Protein AF-A0A7S2MI41-F1 (afdb_monomer_lite)

Structure (mmCIF, N/CA/C/O backbone):
data_AF-A0A7S2MI41-F1
#
_entry.id   AF-A0A7S2MI41-F1
#
loop_
_atom_site.group_PDB
_atom_site.id
_atom_site.type_symbol
_atom_site.label_atom_id
_atom_site.label_alt_id
_atom_site.label_comp_id
_atom_site.label_asym_id
_atom_site.label_entity_id
_atom_site.label_seq_id
_atom_site.pdbx_PDB_ins_code
_atom_site.Cartn_x
_atom_site.Cartn_y
_atom_site.Cartn_z
_atom_site.occupancy
_atom_site.B_iso_or_equiv
_atom_site.auth_seq_id
_atom_site.auth_comp_id
_atom_site.auth_asym_id
_atom_site.auth_atom_id
_atom_site.pdbx_PDB_model_num
ATOM 1 N N . ALA A 1 1 ? -20.454 -16.453 1.036 1.00 39.22 1 ALA A N 1
ATOM 2 C CA . ALA A 1 1 ? -20.226 -16.685 2.479 1.00 39.22 1 ALA A CA 1
ATOM 3 C C . ALA A 1 1 ? -18.825 -16.259 2.950 1.00 39.22 1 ALA A C 1
ATOM 5 O O . ALA A 1 1 ? -18.744 -15.554 3.939 1.00 39.22 1 ALA A O 1
ATOM 6 N N . GLY A 1 2 ? -17.726 -16.594 2.253 1.00 44.66 2 GLY A N 1
ATOM 7 C CA . GLY A 1 2 ? -16.360 -16.321 2.755 1.00 44.66 2 GLY A CA 1
ATOM 8 C C . GLY A 1 2 ? -15.825 -14.876 2.688 1.00 44.66 2 GLY A C 1
ATOM 9 O O . GLY A 1 2 ? -14.828 -14.592 3.334 1.00 44.66 2 GLY A O 1
ATOM 10 N N . ALA A 1 3 ? -16.444 -13.959 1.934 1.00 46.44 3 ALA A N 1
ATOM 11 C CA . ALA A 1 3 ? -15.961 -12.571 1.833 1.00 46.44 3 ALA A CA 1
ATOM 12 C C . ALA A 1 3 ? -16.342 -11.694 3.043 1.00 46.44 3 ALA A C 1
ATOM 14 O O . ALA A 1 3 ? -15.652 -10.718 3.320 1.00 46.44 3 ALA A O 1
ATOM 15 N N . ILE A 1 4 ? -17.422 -12.056 3.747 1.00 46.81 4 ILE A N 1
ATOM 16 C CA . ILE A 1 4 ? -18.014 -11.275 4.845 1.00 46.81 4 ILE A CA 1
ATOM 17 C C . ILE A 1 4 ? -17.224 -11.480 6.151 1.00 46.81 4 ILE A C 1
ATOM 19 O O . ILE A 1 4 ? -16.951 -10.512 6.850 1.00 46.81 4 ILE A O 1
ATOM 23 N N . ALA A 1 5 ? -16.756 -12.707 6.416 1.00 53.03 5 ALA A N 1
ATOM 24 C CA . ALA A 1 5 ? -15.979 -13.039 7.618 1.00 53.03 5 ALA A CA 1
ATOM 25 C C . ALA A 1 5 ? -14.594 -12.352 7.676 1.00 53.03 5 ALA A C 1
ATOM 27 O O . ALA A 1 5 ? -14.090 -12.040 8.754 1.00 53.03 5 ALA A O 1
ATOM 28 N N . ASP A 1 6 ? -13.989 -12.102 6.511 1.00 73.62 6 ASP A N 1
ATOM 29 C CA . ASP A 1 6 ? -12.668 -11.467 6.377 1.00 73.62 6 ASP A CA 1
ATOM 30 C C . ASP A 1 6 ? -12.731 -9.956 6.677 1.00 73.62 6 ASP A C 1
ATOM 32 O O . ASP A 1 6 ? -11.876 -9.411 7.371 1.00 73.62 6 ASP A O 1
ATOM 36 N N . LEU A 1 7 ? -13.797 -9.279 6.226 1.00 83.94 7 LEU A N 1
ATOM 37 C CA . LEU A 1 7 ? -13.972 -7.844 6.464 1.00 83.94 7 LEU A CA 1
ATOM 38 C C . LEU A 1 7 ? -14.368 -7.540 7.914 1.00 83.94 7 LEU A C 1
ATOM 40 O O . LEU A 1 7 ? -13.872 -6.577 8.488 1.00 83.94 7 LEU A O 1
ATOM 44 N N . GLU A 1 8 ? -15.222 -8.364 8.523 1.00 87.75 8 GLU A N 1
ATOM 45 C CA . GLU A 1 8 ? -15.637 -8.189 9.921 1.00 87.75 8 GLU A CA 1
ATOM 46 C C . GLU A 1 8 ? -14.457 -8.340 10.892 1.00 87.75 8 GLU A C 1
ATOM 48 O O . GLU A 1 8 ? -14.290 -7.536 11.810 1.00 87.75 8 GLU A O 1
ATOM 53 N N . SER A 1 9 ? -13.581 -9.314 10.633 1.00 87.62 9 SER A N 1
ATOM 54 C CA . SER A 1 9 ? -12.355 -9.503 11.413 1.00 87.62 9 SER A CA 1
ATOM 55 C C . SER A 1 9 ? -11.402 -8.312 11.255 1.00 87.62 9 SER A C 1
ATOM 57 O O . SER A 1 9 ? -10.871 -7.807 12.244 1.00 87.62 9 SER A O 1
ATOM 59 N N . ALA A 1 10 ? -11.219 -7.817 10.024 1.00 90.75 10 ALA A N 1
ATOM 60 C CA . ALA A 1 10 ? -10.405 -6.631 9.761 1.00 90.75 10 ALA A CA 1
ATOM 61 C C . ALA A 1 10 ? -10.971 -5.376 10.448 1.00 90.75 10 ALA A C 1
ATOM 63 O O . ALA A 1 10 ? -10.221 -4.609 11.047 1.00 90.75 10 ALA A O 1
ATOM 64 N N . ARG A 1 11 ? -12.295 -5.198 10.422 1.00 93.75 11 ARG A N 1
ATOM 65 C CA . ARG A 1 11 ? -12.999 -4.111 11.109 1.00 93.75 11 ARG A CA 1
ATOM 66 C C . ARG A 1 11 ? -12.785 -4.158 12.614 1.00 93.75 11 ARG A C 1
ATOM 68 O O . ARG A 1 11 ? -12.412 -3.146 13.196 1.00 93.75 11 ARG A O 1
ATOM 75 N N . SER A 1 12 ? -12.990 -5.323 13.232 1.00 94.06 12 SER A N 1
ATOM 76 C CA . SER A 1 12 ? -12.775 -5.499 14.670 1.00 94.06 12 SER A CA 1
ATOM 77 C C . SER A 1 12 ? -11.334 -5.161 15.053 1.00 94.06 12 SER A C 1
ATOM 79 O O . SER A 1 12 ? -11.121 -4.399 15.992 1.00 94.06 12 SER A O 1
ATOM 81 N N . PHE A 1 13 ? -10.353 -5.636 14.278 1.00 94.31 13 PHE A N 1
ATOM 82 C CA . PHE A 1 13 ? -8.947 -5.297 14.488 1.00 94.31 13 PHE A CA 1
ATOM 83 C C . PHE A 1 13 ? -8.690 -3.787 14.406 1.00 94.31 13 PHE A C 1
ATOM 85 O O . PHE A 1 13 ? -8.070 -3.221 15.305 1.00 94.31 13 PHE A O 1
ATOM 92 N N . VAL A 1 14 ? -9.177 -3.127 13.349 1.00 95.94 14 VAL A N 1
ATOM 93 C CA . VAL A 1 14 ? -9.020 -1.676 13.168 1.00 95.94 14 VAL A CA 1
ATOM 94 C C . VAL A 1 14 ? -9.635 -0.922 14.339 1.00 95.94 14 VAL A C 1
ATOM 96 O O . VAL A 1 14 ? -8.980 -0.047 14.894 1.00 95.94 14 VAL A O 1
ATOM 99 N N . GLN A 1 15 ? -10.849 -1.287 14.750 1.00 96.00 15 GLN A N 1
ATOM 100 C CA . GLN A 1 15 ? -11.536 -0.645 15.864 1.00 96.00 15 GLN A CA 1
ATOM 101 C C . GLN A 1 15 ? -10.737 -0.763 17.164 1.00 96.00 15 GLN A C 1
ATOM 103 O O . GLN A 1 15 ? -10.539 0.240 17.839 1.00 96.00 15 GLN A O 1
ATOM 108 N N . THR A 1 16 ? -10.221 -1.954 17.482 1.00 96.06 16 THR A N 1
ATOM 109 C CA . THR A 1 16 ? -9.387 -2.168 18.672 1.00 96.06 16 THR A CA 1
ATOM 110 C C . THR A 1 16 ? -8.089 -1.364 18.618 1.00 96.06 16 THR A C 1
ATOM 112 O O . THR A 1 16 ? -7.696 -0.745 19.601 1.00 96.06 16 THR A O 1
ATOM 115 N N . VAL A 1 17 ? -7.402 -1.347 17.474 1.00 95.31 17 VAL A N 1
ATOM 116 C CA . VAL A 1 17 ? -6.108 -0.658 17.347 1.00 95.31 17 VAL A CA 1
ATOM 117 C C . VAL A 1 17 ? -6.272 0.865 17.350 1.00 95.31 17 VAL A C 1
ATOM 119 O O . VAL A 1 17 ? -5.456 1.576 17.939 1.00 95.31 17 VAL A O 1
ATOM 122 N N . ALA A 1 18 ? -7.332 1.369 16.721 1.00 95.81 18 ALA A N 1
ATOM 123 C CA . ALA A 1 18 ? -7.617 2.795 16.626 1.00 95.81 18 ALA A CA 1
ATOM 124 C C . ALA A 1 18 ? -8.327 3.364 17.869 1.00 95.81 18 ALA A C 1
ATOM 126 O O . ALA A 1 18 ? -8.431 4.582 17.984 1.00 95.81 18 ALA A O 1
ATOM 127 N N . GLU A 1 19 ? -8.778 2.526 18.813 1.00 94.69 19 GLU A N 1
ATOM 128 C CA . GLU A 1 19 ? -9.563 2.941 19.990 1.00 94.69 19 GLU A CA 1
ATOM 129 C C . GLU A 1 19 ? -8.871 4.031 20.820 1.00 94.69 19 GLU A C 1
ATOM 131 O O . GLU A 1 19 ? -9.498 4.997 21.246 1.00 94.69 19 GLU A O 1
ATOM 136 N N . SER A 1 20 ? -7.553 3.913 21.000 1.00 93.06 20 SER A N 1
ATOM 137 C CA . SER A 1 20 ? -6.752 4.898 21.740 1.00 93.06 20 SER A CA 1
ATOM 138 C C . SER A 1 20 ? -6.555 6.232 21.006 1.00 93.06 20 SER A C 1
ATOM 140 O O . SER A 1 20 ? -6.045 7.182 21.596 1.00 93.06 20 SER A O 1
ATOM 142 N N . GLY A 1 21 ? -6.872 6.294 19.709 1.00 92.56 21 GLY A N 1
ATOM 143 C CA . GLY A 1 21 ? -6.572 7.425 18.828 1.00 92.56 21 GLY A CA 1
ATOM 144 C C . GLY A 1 21 ? -5.090 7.585 18.467 1.00 92.56 21 GLY A C 1
ATOM 145 O O . GLY A 1 21 ? -4.751 8.469 17.686 1.00 92.56 21 GLY A O 1
ATOM 146 N N . VAL A 1 22 ? -4.195 6.741 18.997 1.00 95.88 22 VAL A N 1
ATOM 147 C CA . VAL A 1 22 ? -2.751 6.807 18.709 1.00 95.88 22 VAL A CA 1
ATOM 148 C C . VAL A 1 22 ? -2.445 6.343 17.284 1.00 95.88 22 VAL A C 1
ATOM 150 O O . VAL A 1 22 ? -1.587 6.913 16.613 1.00 95.88 22 VAL A O 1
ATOM 153 N N . VAL A 1 23 ? -3.145 5.309 16.809 1.00 96.81 23 VAL A N 1
ATOM 154 C CA . VAL A 1 23 ? -2.976 4.776 15.454 1.00 96.81 23 VAL A CA 1
ATOM 155 C C . VAL A 1 23 ? -4.091 5.304 14.564 1.00 96.81 23 VAL A C 1
ATOM 157 O O . VAL A 1 23 ? -5.235 4.869 14.660 1.00 96.81 23 VAL A O 1
ATOM 160 N N . THR A 1 24 ? -3.740 6.225 13.670 1.00 97.12 24 THR A N 1
ATOM 161 C CA . THR A 1 24 ? -4.684 6.852 12.732 1.00 97.12 24 THR A CA 1
ATOM 162 C C . THR A 1 24 ? -4.472 6.436 11.279 1.00 97.12 24 THR A C 1
ATOM 164 O O . THR A 1 24 ? -5.320 6.713 10.435 1.00 97.12 24 THR A O 1
ATOM 167 N N . LYS A 1 25 ? -3.359 5.756 10.972 1.00 97.75 25 LYS A N 1
ATOM 168 C CA . LYS A 1 25 ? -2.962 5.392 9.608 1.00 97.75 25 LYS A CA 1
ATOM 169 C C . LYS A 1 25 ? -2.654 3.908 9.480 1.00 97.75 25 LYS A C 1
ATOM 171 O O . LYS A 1 25 ? -1.829 3.370 10.216 1.00 97.75 25 LYS A O 1
ATOM 176 N N . PHE A 1 26 ? -3.253 3.276 8.479 1.00 97.38 26 PHE A N 1
ATOM 177 C CA . PHE A 1 26 ? -3.113 1.859 8.174 1.00 97.38 26 PHE A CA 1
ATOM 178 C C . PHE A 1 26 ? -2.569 1.677 6.760 1.00 97.38 26 PHE A C 1
ATOM 180 O O . PHE A 1 26 ? -3.137 2.164 5.787 1.00 97.38 26 PHE A O 1
ATOM 187 N N . GLN A 1 27 ? -1.470 0.938 6.630 1.00 95.88 27 GLN A N 1
ATOM 188 C CA . GLN A 1 27 ? -0.964 0.477 5.337 1.00 95.88 27 GLN A CA 1
ATOM 189 C C . GLN A 1 27 ? -1.381 -0.976 5.164 1.00 95.88 27 GLN A C 1
ATOM 191 O O . GLN A 1 27 ? -0.961 -1.841 5.932 1.00 95.88 27 GLN A O 1
ATOM 196 N N . VAL A 1 28 ? -2.241 -1.242 4.186 1.00 94.12 28 VAL A N 1
ATOM 197 C CA . VAL A 1 28 ? -2.968 -2.508 4.121 1.00 94.12 28 VAL A CA 1
ATOM 198 C C . VAL A 1 28 ? -2.558 -3.292 2.885 1.00 94.12 28 VAL A C 1
ATOM 200 O O . VAL A 1 28 ? -2.902 -2.940 1.757 1.00 94.12 28 VAL A O 1
ATOM 203 N N . HIS A 1 29 ? -1.856 -4.403 3.110 1.00 91.75 29 HIS A N 1
ATOM 204 C CA . HIS A 1 29 ? -1.644 -5.443 2.104 1.00 91.75 29 HIS A CA 1
ATOM 205 C C . HIS A 1 29 ? -2.743 -6.502 2.241 1.00 91.75 29 HIS A C 1
ATOM 207 O O . HIS A 1 29 ? -2.543 -7.552 2.847 1.00 91.75 29 HIS A O 1
ATOM 213 N N . ALA A 1 30 ? -3.914 -6.237 1.663 1.00 89.69 30 ALA A N 1
ATOM 214 C CA . ALA A 1 30 ? -5.048 -7.153 1.744 1.00 89.69 30 ALA A CA 1
ATOM 215 C C . ALA A 1 30 ? -4.879 -8.347 0.789 1.00 89.69 30 ALA A C 1
ATOM 217 O O . ALA A 1 30 ? -4.759 -8.182 -0.430 1.00 89.69 30 ALA A O 1
ATOM 218 N N . ARG A 1 31 ? -4.897 -9.565 1.335 1.00 87.50 31 ARG A N 1
ATOM 219 C CA . ARG A 1 31 ? -4.917 -10.819 0.573 1.00 87.50 31 ARG A CA 1
ATOM 220 C C . ARG A 1 31 ? -5.887 -11.803 1.200 1.00 87.50 31 ARG A C 1
ATOM 222 O O . ARG A 1 31 ? -5.974 -11.890 2.419 1.00 87.50 31 ARG A O 1
ATOM 229 N N . LYS A 1 32 ? -6.562 -12.595 0.368 1.00 82.56 32 LYS A N 1
ATOM 230 C CA . LYS A 1 32 ? -7.431 -13.671 0.855 1.00 82.56 32 LYS A CA 1
ATOM 231 C C . LYS A 1 32 ? -6.580 -14.742 1.530 1.00 82.56 32 LYS A C 1
ATOM 233 O O . LYS A 1 32 ? -5.807 -15.404 0.843 1.00 82.56 32 LYS A O 1
ATOM 238 N N . ALA A 1 33 ? -6.743 -14.955 2.831 1.00 70.19 33 ALA A N 1
ATOM 239 C CA . ALA A 1 33 ? -6.065 -16.051 3.512 1.00 70.19 33 ALA A CA 1
ATOM 240 C C . ALA A 1 33 ? -6.451 -17.400 2.875 1.00 70.19 33 ALA A C 1
ATOM 242 O O . ALA A 1 33 ? -7.632 -17.735 2.752 1.00 70.19 33 ALA A O 1
ATOM 243 N N . LEU A 1 34 ? -5.452 -18.189 2.477 1.00 63.88 34 LEU A N 1
ATOM 244 C CA . LEU A 1 34 ? -5.640 -19.599 2.149 1.00 63.88 34 LEU A CA 1
ATOM 245 C C . LEU A 1 34 ? -5.458 -20.392 3.441 1.00 63.88 34 LEU A C 1
ATOM 247 O O . LEU A 1 34 ? -4.373 -20.879 3.744 1.00 63.88 34 LEU A O 1
ATOM 251 N N . LEU A 1 35 ? -6.520 -20.485 4.239 1.00 55.25 35 LEU A N 1
ATOM 252 C CA . LEU A 1 35 ? -6.562 -21.401 5.377 1.00 55.25 35 LEU A CA 1
ATOM 253 C C . LEU A 1 35 ? -6.780 -22.825 4.849 1.00 55.25 35 LEU A C 1
ATOM 255 O O . LEU A 1 35 ? -7.884 -23.358 4.858 1.00 55.25 35 LEU A O 1
ATOM 259 N N . GLY A 1 36 ? -5.703 -23.408 4.333 1.00 45.19 36 GLY A N 1
ATOM 260 C CA . GLY A 1 36 ? -5.600 -24.803 3.925 1.00 45.19 36 GLY A CA 1
ATOM 261 C C . GLY A 1 36 ? -4.183 -25.280 4.215 1.00 45.19 36 GLY A C 1
ATOM 262 O O . GLY A 1 36 ? -3.270 -24.978 3.454 1.00 45.19 36 GLY A O 1
ATOM 263 N N . GLY A 1 37 ? -4.005 -25.975 5.342 1.00 38.66 37 GLY A N 1
ATOM 264 C CA . GLY A 1 37 ? -2.713 -26.522 5.773 1.00 38.66 37 GLY A CA 1
ATOM 265 C C . GLY A 1 37 ? -2.065 -25.825 6.971 1.00 38.66 37 GLY A C 1
ATOM 266 O O . GLY A 1 37 ? -0.847 -25.898 7.124 1.00 38.66 37 GLY A O 1
ATOM 267 N N . ALA A 1 3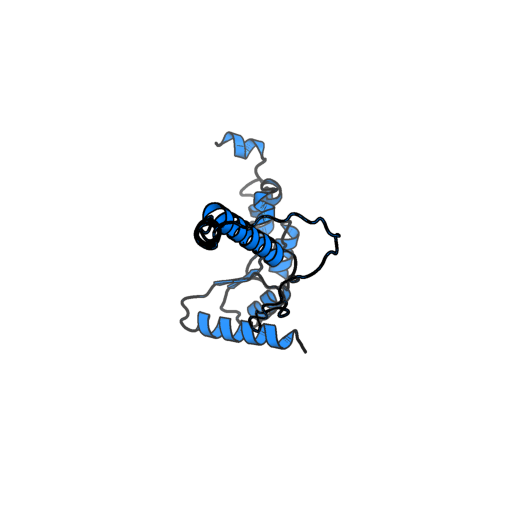8 ? -2.842 -25.173 7.847 1.00 33.84 38 ALA A N 1
ATOM 268 C CA . ALA A 1 38 ? -2.377 -25.029 9.222 1.00 33.84 38 ALA A CA 1
ATOM 269 C C . ALA A 1 38 ? -2.041 -26.433 9.734 1.00 33.84 38 ALA A C 1
ATOM 271 O O . ALA A 1 38 ? -2.822 -27.366 9.559 1.00 33.84 38 ALA A O 1
ATOM 272 N N . ILE A 1 39 ? -0.843 -26.548 10.290 1.00 37.66 39 ILE A N 1
ATOM 273 C CA . ILE A 1 39 ? -0.271 -27.701 10.971 1.00 37.66 39 ILE A CA 1
ATOM 274 C C . ILE A 1 39 ? -1.305 -28.212 11.988 1.00 37.66 39 ILE A C 1
ATOM 276 O O . ILE A 1 39 ? -1.363 -27.746 13.121 1.00 37.66 39 ILE A O 1
ATOM 280 N N . VAL A 1 40 ? -2.172 -29.125 11.556 1.00 28.58 40 VAL A N 1
ATOM 281 C CA . VAL A 1 40 ? -3.038 -29.918 12.423 1.00 28.58 40 VAL A CA 1
ATOM 282 C C . VAL A 1 40 ? -2.292 -31.215 12.643 1.00 28.58 40 VAL A C 1
ATOM 284 O O . VAL A 1 40 ? -2.256 -32.055 11.753 1.00 28.58 40 VAL A O 1
ATOM 287 N N . GLY A 1 41 ? -1.701 -31.338 13.829 1.00 29.08 41 GLY A N 1
ATOM 288 C CA . GLY A 1 41 ? -1.166 -32.591 14.347 1.00 29.08 41 GLY A CA 1
ATOM 289 C C . GLY A 1 41 ? 0.122 -33.044 13.669 1.00 29.08 41 GLY A C 1
ATOM 290 O O . GLY A 1 41 ? 0.241 -33.090 12.450 1.00 29.08 41 GLY A O 1
ATOM 291 N N . GLY A 1 42 ? 1.111 -33.417 14.476 1.00 36.06 42 GLY A N 1
ATOM 292 C CA . GLY A 1 42 ? 2.178 -34.262 13.967 1.00 36.06 42 GLY A CA 1
ATOM 293 C C . GLY A 1 42 ? 1.556 -35.558 13.459 1.00 36.06 42 GLY A C 1
ATOM 294 O O . GLY A 1 42 ? 1.028 -36.326 14.253 1.00 36.06 42 GLY A O 1
ATOM 295 N N . ASP A 1 43 ? 1.616 -35.788 12.153 1.00 29.50 43 ASP A N 1
ATOM 296 C CA . ASP A 1 43 ? 1.502 -37.130 11.606 1.00 29.50 43 ASP A CA 1
ATOM 297 C C . ASP A 1 43 ? 2.859 -37.474 11.002 1.00 29.50 43 ASP A C 1
ATOM 299 O O . ASP A 1 43 ? 3.254 -37.028 9.922 1.00 29.50 43 ASP A O 1
ATOM 303 N N . ASN A 1 44 ? 3.624 -38.191 11.815 1.00 37.94 44 ASN A N 1
ATOM 304 C CA . ASN A 1 44 ? 4.915 -38.750 11.487 1.00 37.94 44 ASN A CA 1
ATOM 305 C C . ASN A 1 44 ? 4.673 -39.928 10.535 1.00 37.94 44 ASN A C 1
ATOM 307 O O . ASN A 1 44 ? 4.700 -41.082 10.951 1.00 37.94 44 ASN A O 1
ATOM 311 N N . ARG A 1 45 ? 4.402 -39.653 9.256 1.00 31.77 45 ARG A N 1
ATOM 312 C CA . ARG A 1 45 ? 4.443 -40.684 8.217 1.00 31.77 45 ARG A CA 1
ATOM 313 C C . ARG A 1 45 ? 5.691 -40.515 7.375 1.00 31.77 45 ARG A C 1
ATOM 315 O O . ARG A 1 45 ? 5.741 -39.765 6.404 1.00 31.77 45 ARG A O 1
ATOM 322 N N . MET A 1 46 ? 6.707 -41.234 7.852 1.00 30.41 46 MET A N 1
ATOM 323 C CA . MET A 1 46 ? 7.841 -41.721 7.085 1.00 30.41 46 MET A CA 1
ATOM 324 C C . MET A 1 46 ? 7.423 -42.084 5.660 1.00 30.41 46 MET A C 1
ATOM 326 O O . MET A 1 46 ? 6.434 -42.787 5.449 1.00 30.41 46 MET A O 1
ATOM 330 N N . GLY A 1 47 ? 8.216 -41.615 4.700 1.00 30.73 47 GLY A N 1
ATOM 331 C CA . GLY A 1 47 ? 8.216 -42.164 3.356 1.00 30.73 47 GLY A CA 1
ATOM 332 C C . GLY A 1 47 ? 8.765 -43.587 3.363 1.00 30.73 47 GLY A C 1
ATOM 333 O O . GLY A 1 47 ? 9.715 -43.874 4.083 1.00 30.73 47 GLY A O 1
ATOM 334 N N . MET A 1 48 ? 8.149 -44.439 2.553 1.00 30.88 48 MET A N 1
ATOM 335 C CA . MET A 1 48 ? 8.595 -45.752 2.079 1.00 30.88 48 MET A CA 1
ATOM 336 C C . MET A 1 48 ? 7.640 -46.085 0.912 1.00 30.88 48 MET A C 1
ATOM 338 O O . MET A 1 48 ? 6.443 -45.866 1.064 1.00 30.88 48 MET A O 1
ATOM 342 N N . GLN A 1 49 ? 8.031 -46.512 -0.289 1.00 30.05 49 GLN A N 1
ATOM 343 C CA . GLN A 1 49 ? 9.269 -47.093 -0.810 1.00 30.05 49 GLN A CA 1
ATOM 344 C C . GLN A 1 49 ? 9.410 -46.735 -2.307 1.00 30.05 49 GLN A C 1
ATOM 346 O O . GLN A 1 49 ? 8.414 -46.714 -3.027 1.00 30.05 49 GLN A O 1
ATOM 351 N N . GLU A 1 50 ? 10.642 -46.513 -2.773 1.00 32.38 50 GLU A N 1
ATOM 352 C CA . GLU A 1 50 ? 11.064 -46.991 -4.096 1.00 32.38 50 GLU A CA 1
ATOM 353 C C . GLU A 1 50 ? 11.756 -48.336 -3.850 1.00 32.38 50 GLU A C 1
ATOM 355 O O . GLU A 1 50 ? 12.656 -48.432 -3.013 1.00 32.38 50 GLU A O 1
ATOM 360 N N . GLU A 1 51 ? 11.262 -49.377 -4.514 1.00 30.69 51 GLU A N 1
ATOM 361 C CA . GLU A 1 51 ? 11.829 -50.722 -4.507 1.00 30.69 51 GLU A CA 1
ATOM 362 C C . GLU A 1 51 ? 13.072 -50.767 -5.407 1.00 30.69 51 GLU A C 1
ATOM 364 O O . GLU A 1 51 ? 13.074 -50.237 -6.518 1.00 30.69 51 GLU A O 1
ATOM 369 N N . GLY A 1 52 ? 14.129 -51.406 -4.909 1.00 29.72 52 GLY A N 1
ATOM 370 C CA . GLY A 1 52 ? 15.405 -51.591 -5.594 1.00 29.72 52 GLY A CA 1
ATOM 371 C C . GLY A 1 52 ? 16.233 -52.661 -4.887 1.00 29.72 52 GLY A C 1
ATOM 372 O O . GLY A 1 52 ? 17.082 -52.344 -4.066 1.00 29.72 52 GLY A O 1
ATOM 373 N N . GLU A 1 53 ? 15.844 -53.904 -5.159 1.00 32.31 53 GLU A N 1
ATOM 374 C CA . GLU A 1 53 ? 16.568 -55.186 -5.157 1.00 32.31 53 GLU A CA 1
ATOM 375 C C . GLU A 1 53 ? 17.956 -55.290 -4.477 1.00 32.31 53 GLU A C 1
ATOM 377 O O . GLU A 1 53 ? 18.937 -54.663 -4.869 1.00 32.31 53 GLU A O 1
ATOM 382 N N . ASP A 1 54 ? 17.983 -56.177 -3.475 1.00 30.41 54 ASP A N 1
ATOM 383 C CA . ASP A 1 54 ? 19.021 -57.123 -3.040 1.00 30.41 54 ASP A CA 1
ATOM 384 C C . ASP A 1 54 ? 20.467 -56.979 -3.554 1.00 30.41 54 ASP A C 1
ATOM 386 O O . ASP A 1 54 ? 20.764 -57.252 -4.713 1.00 30.41 54 ASP A O 1
ATOM 390 N N . GLU A 1 55 ? 21.413 -56.834 -2.615 1.00 35.78 55 GLU A N 1
ATOM 391 C CA . GLU A 1 55 ? 22.634 -57.646 -2.669 1.00 35.78 55 GLU A CA 1
ATOM 392 C C . GLU A 1 55 ? 23.212 -57.953 -1.273 1.00 35.78 55 GLU A C 1
ATOM 394 O O . GLU A 1 55 ? 23.322 -57.113 -0.380 1.00 35.78 55 GLU A O 1
ATOM 399 N N . VAL A 1 56 ? 23.542 -59.232 -1.093 1.00 34.91 56 VAL A N 1
ATOM 400 C CA . VAL A 1 56 ? 23.919 -59.903 0.154 1.00 34.91 56 VAL A CA 1
ATOM 401 C C . VAL A 1 56 ? 25.378 -59.613 0.515 1.00 34.91 56 VAL A C 1
ATOM 403 O O . VAL A 1 56 ? 26.289 -59.935 -0.243 1.00 34.91 56 VAL A O 1
ATOM 406 N N . GLY A 1 57 ? 25.623 -59.107 1.727 1.00 33.22 57 GLY A N 1
ATOM 407 C CA . GLY A 1 57 ? 26.972 -58.870 2.251 1.00 33.22 57 GLY A CA 1
ATOM 408 C C . GLY A 1 57 ? 27.085 -59.171 3.743 1.00 33.22 57 GLY A C 1
ATOM 409 O O . GLY A 1 57 ? 26.951 -58.293 4.584 1.00 33.22 57 GLY A O 1
ATOM 410 N N . SER A 1 58 ? 27.344 -60.434 4.073 1.00 39.25 58 SER A N 1
ATOM 411 C CA . SER A 1 58 ? 27.556 -60.933 5.435 1.00 39.25 58 SER A CA 1
ATOM 412 C C . SER A 1 58 ? 28.845 -60.369 6.055 1.00 39.25 58 SER A C 1
ATOM 414 O O . SER A 1 58 ? 29.931 -60.640 5.542 1.00 39.25 58 SER A O 1
ATOM 416 N N . LYS A 1 59 ? 28.761 -59.642 7.180 1.00 41.09 59 LYS A N 1
ATOM 417 C CA . LYS A 1 59 ? 29.906 -59.403 8.079 1.00 41.09 59 LYS A CA 1
ATOM 418 C C . LYS A 1 59 ? 29.453 -59.225 9.532 1.00 41.09 59 LYS A C 1
ATOM 420 O O . LYS A 1 59 ? 28.816 -58.249 9.893 1.00 41.09 59 LYS A O 1
ATOM 425 N N . LYS A 1 60 ? 29.815 -60.208 10.362 1.00 42.53 60 LYS A N 1
ATOM 426 C CA . LYS A 1 60 ? 29.791 -60.150 11.830 1.00 42.53 60 LYS A CA 1
ATOM 427 C C . LYS A 1 60 ? 30.875 -59.181 12.318 1.00 42.53 60 LYS A C 1
ATOM 429 O O . LYS A 1 60 ? 32.045 -59.416 12.021 1.00 42.53 60 LYS A O 1
ATOM 434 N N . GLY A 1 61 ? 30.514 -58.187 13.125 1.00 35.91 61 GLY A N 1
ATOM 435 C CA . GLY A 1 61 ? 31.470 -57.370 13.877 1.00 35.91 61 GLY A CA 1
ATOM 436 C C . GLY A 1 61 ? 30.778 -56.341 14.772 1.00 35.91 61 GLY A C 1
ATOM 437 O O . GLY A 1 61 ? 30.036 -55.523 14.264 1.00 35.91 61 GLY A O 1
ATOM 438 N N . GLY A 1 62 ? 31.013 -56.431 16.086 1.00 39.84 62 GLY A N 1
ATOM 439 C CA . GLY A 1 62 ? 30.955 -55.322 17.051 1.00 39.84 62 GLY A CA 1
ATOM 440 C C . GLY A 1 62 ? 29.686 -54.467 17.128 1.00 39.84 62 GLY A C 1
ATOM 441 O O . GLY A 1 62 ? 29.662 -53.359 16.615 1.00 39.84 62 GLY A O 1
ATOM 442 N N . ARG A 1 63 ? 28.700 -54.900 17.924 1.00 47.84 63 ARG A N 1
ATOM 443 C CA . ARG A 1 63 ? 27.512 -54.112 18.328 1.00 47.84 63 ARG A CA 1
ATOM 444 C C . ARG A 1 63 ? 27.847 -52.795 19.065 1.00 47.84 63 ARG A C 1
ATOM 446 O O . ARG A 1 63 ? 26.960 -51.987 19.295 1.00 47.84 63 ARG A O 1
ATOM 453 N N . GLU A 1 64 ? 29.107 -52.589 19.442 1.00 48.78 64 GLU A N 1
ATOM 454 C CA . GLU A 1 64 ? 29.582 -51.401 20.165 1.00 48.78 64 GLU A CA 1
ATOM 455 C C . GLU A 1 64 ? 30.146 -50.311 19.228 1.00 48.78 64 GLU A C 1
ATOM 457 O O . GLU A 1 64 ? 30.164 -49.1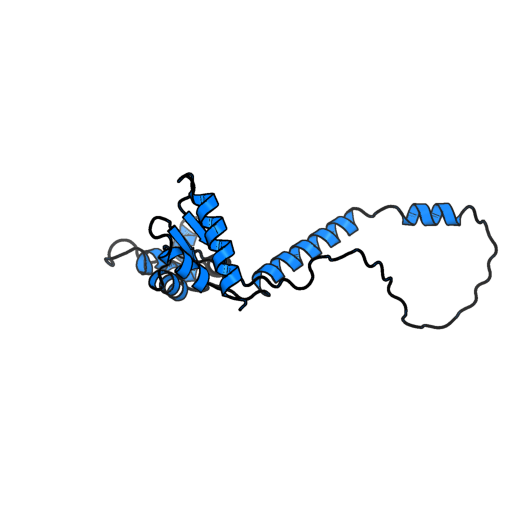45 19.612 1.00 48.78 64 GLU A O 1
ATOM 462 N N . ASP A 1 65 ? 30.520 -50.643 17.984 1.00 46.91 65 ASP A N 1
ATOM 463 C CA . ASP A 1 65 ? 31.016 -49.660 17.003 1.00 46.91 65 ASP A CA 1
ATOM 464 C C . ASP A 1 65 ? 29.865 -48.982 16.223 1.00 46.91 65 ASP A C 1
ATOM 466 O O . ASP A 1 65 ? 29.979 -47.828 15.806 1.00 46.91 65 ASP A O 1
ATOM 470 N N . GLU A 1 66 ? 28.724 -49.669 16.075 1.00 48.28 66 GLU A N 1
ATOM 471 C CA . GLU A 1 66 ? 27.527 -49.156 15.385 1.00 48.28 66 GLU A CA 1
ATOM 472 C C . GLU A 1 66 ? 26.815 -48.049 16.187 1.00 48.28 66 GLU A C 1
ATOM 474 O O . GLU A 1 66 ? 26.378 -47.054 15.606 1.00 48.28 66 GLU A O 1
ATOM 479 N N . GLU A 1 67 ? 26.762 -48.154 17.522 1.00 49.47 67 GLU A N 1
ATOM 480 C CA . GLU A 1 67 ? 26.162 -47.122 18.387 1.00 49.47 67 GLU A CA 1
ATOM 481 C C . GLU A 1 67 ? 26.984 -45.817 18.388 1.00 49.47 67 GLU A C 1
ATOM 483 O O . GLU A 1 67 ? 26.417 -44.720 18.432 1.00 49.47 67 GLU A O 1
ATOM 488 N N . GLU A 1 68 ? 28.317 -45.894 18.276 1.00 46.28 68 GLU A N 1
ATOM 489 C CA . GLU A 1 68 ? 29.174 -44.706 18.147 1.00 46.28 68 GLU A CA 1
ATOM 490 C C . GLU A 1 68 ? 29.062 -44.036 16.766 1.00 46.28 68 GLU A C 1
ATOM 492 O O . GLU A 1 68 ? 29.159 -42.805 16.662 1.00 46.28 68 GLU A O 1
ATOM 497 N N . GLU A 1 69 ? 28.836 -44.809 15.700 1.00 44.28 69 GLU A N 1
ATOM 498 C CA . GLU A 1 69 ? 28.622 -44.289 14.346 1.00 44.28 69 GLU A CA 1
ATOM 499 C C . GLU A 1 69 ? 27.228 -43.652 14.195 1.00 44.28 69 GLU A C 1
ATOM 501 O O . GLU A 1 69 ? 27.101 -42.554 13.638 1.00 44.28 69 GLU A O 1
ATOM 506 N N . GLU A 1 70 ? 26.200 -44.249 14.801 1.00 47.06 70 GLU A N 1
ATOM 507 C CA . GLU A 1 70 ? 24.844 -43.697 14.885 1.00 47.06 70 GLU A CA 1
ATOM 508 C C . GLU A 1 70 ? 24.813 -42.406 15.732 1.00 47.06 70 GLU A C 1
ATOM 510 O O . GLU A 1 70 ? 24.229 -41.393 15.328 1.00 47.06 70 GLU A O 1
ATOM 515 N N . ALA A 1 71 ? 25.570 -42.359 16.837 1.00 50.09 71 ALA A N 1
ATOM 516 C CA . ALA A 1 71 ? 25.757 -41.152 17.648 1.00 50.09 71 ALA A CA 1
ATOM 517 C C . ALA A 1 71 ? 26.587 -40.056 16.940 1.00 50.09 71 ALA A C 1
ATOM 519 O O . ALA A 1 71 ? 26.368 -38.858 17.167 1.00 50.09 71 ALA A O 1
ATOM 520 N N . ARG A 1 72 ? 27.519 -40.417 16.041 1.00 51.50 72 ARG A N 1
ATOM 521 C CA . ARG A 1 72 ? 28.208 -39.455 15.153 1.00 51.50 72 ARG A CA 1
ATOM 522 C C . ARG A 1 72 ? 27.297 -38.938 14.042 1.00 51.50 72 ARG A C 1
ATOM 524 O O . ARG A 1 72 ? 27.408 -37.759 13.695 1.00 51.50 72 ARG A O 1
ATOM 531 N N . SER A 1 73 ? 26.385 -39.769 13.539 1.00 52.50 73 SER A N 1
ATOM 532 C CA . SER A 1 73 ? 25.339 -39.403 12.572 1.00 52.50 73 SER A CA 1
ATOM 533 C C . SER A 1 73 ? 24.282 -38.463 13.181 1.00 52.50 73 SER A C 1
ATOM 535 O O . SER A 1 73 ? 23.720 -37.610 12.492 1.00 52.50 73 SER A O 1
ATOM 537 N N . ALA A 1 74 ? 24.098 -38.509 14.506 1.00 59.56 74 ALA A N 1
ATOM 538 C CA . ALA A 1 74 ? 23.223 -37.611 15.263 1.00 59.56 74 ALA A CA 1
ATOM 539 C C . ALA A 1 74 ? 23.798 -36.200 15.517 1.00 59.56 74 ALA A C 1
ATOM 541 O O . ALA A 1 74 ? 23.114 -35.341 16.087 1.00 59.56 74 ALA A O 1
ATOM 542 N N . LYS A 1 75 ? 25.035 -35.895 15.089 1.00 69.69 75 LYS A N 1
ATOM 543 C CA . LYS A 1 75 ? 25.554 -34.521 15.165 1.00 69.69 75 LYS A CA 1
ATOM 544 C C . LYS A 1 75 ? 24.833 -33.649 14.144 1.00 69.69 75 LYS A C 1
ATOM 546 O O . LYS A 1 75 ? 25.210 -33.575 12.975 1.00 69.69 75 LYS A O 1
ATOM 551 N N . VAL A 1 76 ? 23.805 -32.944 14.619 1.00 76.50 76 VAL A N 1
ATOM 552 C CA . VAL A 1 76 ? 23.048 -31.956 13.847 1.00 76.50 76 VAL A CA 1
ATOM 553 C C . VAL A 1 76 ? 24.024 -31.037 13.122 1.00 76.50 76 VAL A C 1
ATOM 555 O O . VAL A 1 76 ? 24.751 -30.252 13.732 1.00 76.50 76 VAL A O 1
ATOM 558 N N . ASN A 1 77 ? 24.042 -31.103 11.795 1.00 84.75 77 ASN A N 1
ATOM 559 C CA . ASN A 1 77 ? 24.845 -30.188 11.005 1.00 84.75 77 ASN A CA 1
ATOM 560 C C . ASN A 1 77 ? 24.141 -28.825 10.986 1.00 84.75 77 ASN A C 1
ATOM 562 O O . ASN A 1 77 ? 23.266 -28.565 10.157 1.00 84.75 77 ASN A O 1
ATOM 566 N N . HIS A 1 78 ? 24.533 -27.953 11.916 1.00 82.44 78 HIS A N 1
ATOM 567 C CA . HIS A 1 78 ? 23.899 -26.653 12.137 1.00 82.44 78 HIS A CA 1
ATOM 568 C C . HIS A 1 78 ? 23.894 -25.796 10.861 1.00 82.44 78 HIS A C 1
ATOM 570 O O . HIS A 1 78 ? 22.926 -25.085 10.603 1.00 82.44 78 HIS A O 1
ATOM 576 N N . LYS A 1 79 ? 24.919 -25.916 10.000 1.00 87.50 79 LYS A N 1
ATOM 577 C CA . LYS A 1 79 ? 24.961 -25.216 8.705 1.00 87.50 79 LYS A CA 1
ATOM 578 C C . LYS A 1 79 ? 23.862 -25.701 7.758 1.00 87.50 79 LYS A C 1
ATOM 580 O O . LYS A 1 79 ? 23.213 -24.878 7.115 1.00 87.50 79 LYS A O 1
ATOM 585 N N . ARG A 1 80 ? 23.622 -27.017 7.686 1.00 86.38 80 ARG A N 1
ATOM 586 C CA . ARG A 1 80 ? 22.541 -27.593 6.864 1.00 86.38 80 ARG A CA 1
ATOM 587 C C . ARG A 1 80 ? 21.163 -27.193 7.383 1.00 86.38 80 ARG A C 1
ATOM 589 O O . ARG A 1 80 ? 20.336 -26.768 6.582 1.00 86.38 80 ARG A O 1
ATOM 596 N N . VAL A 1 81 ? 20.941 -27.265 8.696 1.00 87.81 81 VAL A N 1
ATOM 597 C CA . VAL A 1 81 ? 19.665 -26.864 9.316 1.00 87.81 81 VAL A CA 1
ATOM 598 C C . VAL A 1 81 ? 19.378 -25.383 9.068 1.00 87.81 81 VAL A C 1
ATOM 600 O O . VAL A 1 81 ? 18.303 -25.038 8.579 1.00 87.81 81 VAL A O 1
ATOM 603 N N . MET A 1 82 ? 20.359 -24.506 9.302 1.00 85.56 82 MET A N 1
ATOM 604 C CA . MET A 1 82 ? 20.223 -23.072 9.027 1.00 85.56 82 MET A CA 1
ATOM 605 C C . MET A 1 82 ? 19.948 -22.787 7.546 1.00 85.56 82 MET A C 1
ATOM 607 O O . MET A 1 82 ? 19.103 -21.954 7.217 1.00 85.56 82 MET A O 1
ATOM 611 N N . TYR A 1 83 ? 20.620 -23.495 6.635 1.00 88.56 83 TYR A N 1
ATOM 612 C CA . TYR A 1 83 ? 20.388 -23.351 5.198 1.00 88.56 83 TYR A CA 1
ATOM 613 C C . TYR A 1 83 ? 18.969 -23.779 4.790 1.00 88.56 83 TYR A C 1
ATOM 615 O O . TYR A 1 83 ? 18.298 -23.060 4.048 1.00 88.56 83 TYR A O 1
ATOM 623 N N . GLN A 1 84 ? 18.480 -24.910 5.304 1.00 87.69 84 GLN A N 1
ATOM 624 C CA . GLN A 1 84 ? 17.115 -25.387 5.057 1.00 87.69 84 GLN A CA 1
ATOM 625 C C . GLN A 1 84 ? 16.065 -24.419 5.615 1.00 87.69 84 GLN A C 1
ATOM 627 O O . GLN A 1 84 ? 15.121 -24.073 4.904 1.00 87.69 84 GLN A O 1
ATOM 632 N N . ALA A 1 85 ? 16.259 -23.917 6.838 1.00 84.75 85 ALA A N 1
ATOM 633 C CA . ALA A 1 85 ? 15.382 -22.916 7.440 1.00 84.75 85 ALA A CA 1
ATOM 634 C C . ALA A 1 85 ? 15.338 -21.628 6.603 1.00 84.75 85 ALA A C 1
ATOM 636 O O . ALA A 1 85 ? 14.254 -21.136 6.285 1.00 84.75 85 ALA A O 1
ATOM 637 N N . LYS A 1 86 ? 16.500 -21.130 6.151 1.00 85.50 86 LYS A N 1
ATOM 638 C CA . LYS A 1 86 ? 16.592 -19.951 5.276 1.00 85.50 86 LYS A CA 1
ATOM 639 C C . LYS A 1 86 ? 15.861 -20.163 3.950 1.00 85.50 86 LYS A C 1
ATOM 641 O O . LYS A 1 86 ? 15.137 -19.274 3.506 1.00 85.50 86 LYS A O 1
ATOM 646 N N . ARG A 1 87 ? 16.007 -21.336 3.323 1.00 84.06 87 ARG A N 1
ATOM 647 C CA . ARG A 1 87 ? 15.284 -21.674 2.085 1.00 84.06 87 ARG A CA 1
ATOM 648 C C . ARG A 1 87 ? 13.779 -21.727 2.297 1.00 84.06 87 ARG A C 1
ATOM 650 O O . ARG A 1 87 ? 13.053 -21.133 1.507 1.00 84.06 87 ARG A O 1
ATOM 657 N N . LYS A 1 88 ? 13.317 -22.386 3.362 1.00 79.56 88 LYS A N 1
ATOM 658 C CA . LYS A 1 88 ? 11.890 -22.487 3.688 1.00 79.56 88 LYS A CA 1
ATOM 659 C C . LYS A 1 88 ? 11.281 -21.110 3.962 1.00 79.56 88 LYS A C 1
ATOM 661 O O . LYS A 1 88 ? 10.236 -20.795 3.407 1.00 79.56 88 LYS A O 1
ATOM 666 N N . ALA A 1 89 ? 11.964 -20.267 4.739 1.00 77.44 89 ALA A N 1
ATOM 667 C CA . ALA A 1 89 ? 11.538 -18.892 4.993 1.00 77.44 89 ALA A CA 1
ATOM 668 C C . ALA A 1 89 ? 11.506 -18.052 3.705 1.00 77.44 89 ALA A C 1
ATOM 670 O O . ALA A 1 89 ? 10.553 -17.312 3.465 1.00 77.44 89 ALA A O 1
ATOM 671 N N . SER A 1 90 ? 12.516 -18.193 2.841 1.00 74.88 90 SER A N 1
ATOM 672 C CA . SER A 1 90 ? 12.550 -17.492 1.554 1.00 74.88 90 SER A CA 1
ATOM 673 C C . SER A 1 90 ? 11.423 -17.933 0.619 1.00 74.88 90 SER A C 1
ATOM 675 O O . SER A 1 90 ? 10.814 -17.077 -0.019 1.00 74.88 90 SER A O 1
ATOM 677 N N . ALA A 1 91 ? 11.137 -19.236 0.538 1.00 71.44 91 ALA A N 1
ATOM 678 C CA . ALA A 1 91 ? 10.028 -19.769 -0.252 1.00 71.44 91 ALA A CA 1
ATOM 679 C C . ALA A 1 91 ? 8.687 -19.246 0.279 1.00 71.44 91 ALA A C 1
ATOM 681 O O . ALA A 1 91 ? 7.952 -18.604 -0.463 1.00 71.44 91 ALA A O 1
ATOM 682 N N . ALA A 1 92 ? 8.450 -19.354 1.592 1.00 73.88 92 ALA A N 1
ATOM 683 C CA . ALA A 1 92 ? 7.254 -18.813 2.238 1.00 73.88 92 ALA A CA 1
ATOM 684 C C . ALA A 1 92 ? 7.079 -17.303 1.990 1.00 73.88 92 ALA A C 1
ATOM 686 O O . ALA A 1 92 ? 5.970 -16.824 1.782 1.00 73.88 92 ALA A O 1
ATOM 687 N N . THR A 1 93 ? 8.174 -16.538 1.952 1.00 74.25 93 THR A N 1
ATOM 688 C CA . THR A 1 93 ? 8.127 -15.097 1.661 1.00 74.25 93 THR A CA 1
ATOM 689 C C . THR A 1 93 ? 7.691 -14.820 0.224 1.00 74.25 93 THR A C 1
ATOM 691 O O . THR A 1 93 ? 6.991 -13.844 -0.040 1.00 74.25 93 THR A O 1
ATOM 694 N N . VAL A 1 94 ? 8.127 -15.631 -0.741 1.00 77.62 94 VAL A N 1
ATOM 695 C CA . VAL A 1 94 ? 7.668 -15.529 -2.132 1.00 77.62 94 VAL A CA 1
ATOM 696 C C . VAL A 1 94 ? 6.198 -15.922 -2.221 1.00 77.62 94 VAL A C 1
ATOM 698 O O . VAL A 1 94 ? 5.413 -15.123 -2.727 1.00 77.62 94 VAL A O 1
ATOM 701 N N . ASP A 1 95 ? 5.820 -17.057 -1.638 1.00 78.50 95 ASP A N 1
ATOM 702 C CA . ASP A 1 95 ? 4.466 -17.602 -1.731 1.00 78.50 95 ASP A CA 1
ATOM 703 C C . ASP A 1 95 ? 3.428 -16.690 -1.071 1.00 78.50 95 ASP A C 1
ATOM 705 O O . ASP A 1 95 ? 2.404 -16.385 -1.679 1.00 78.50 95 ASP A O 1
ATOM 709 N N . ASN A 1 96 ? 3.732 -16.116 0.098 1.00 74.31 96 ASN A N 1
ATOM 710 C CA . ASN A 1 96 ? 2.877 -15.115 0.753 1.00 74.31 96 ASN A CA 1
ATOM 711 C C . ASN A 1 96 ? 2.610 -13.882 -0.135 1.00 74.31 96 ASN A C 1
ATOM 713 O O . ASN A 1 96 ? 1.628 -13.166 0.062 1.00 74.31 96 ASN A O 1
ATOM 717 N N . ARG A 1 97 ? 3.475 -13.618 -1.125 1.00 76.19 97 ARG A N 1
ATOM 718 C CA . ARG A 1 97 ? 3.357 -12.493 -2.065 1.00 76.19 97 ARG A CA 1
ATOM 719 C C . ARG A 1 97 ? 2.755 -12.870 -3.418 1.00 76.19 97 ARG A C 1
ATOM 721 O O . ARG A 1 97 ? 2.430 -11.950 -4.170 1.00 76.19 97 ARG A O 1
ATOM 728 N N . SER A 1 98 ? 2.645 -14.144 -3.772 1.00 77.25 98 SER A N 1
ATOM 729 C CA . SER A 1 98 ? 2.175 -14.578 -5.097 1.00 77.25 98 SER A CA 1
ATOM 730 C C . SER A 1 98 ? 0.933 -15.458 -5.036 1.00 77.25 98 SER A C 1
ATOM 732 O O . SER A 1 98 ? 0.102 -15.360 -5.931 1.00 77.25 98 SER A O 1
ATOM 734 N N . VAL A 1 99 ? 0.784 -16.275 -3.992 1.00 82.88 99 VAL A N 1
ATOM 735 C CA . VAL A 1 99 ? -0.216 -17.345 -3.953 1.00 82.88 99 VAL A CA 1
ATOM 736 C C . VAL A 1 99 ? -1.598 -16.844 -3.519 1.00 82.88 99 VAL A C 1
ATOM 738 O O . VAL A 1 99 ? -2.552 -17.056 -4.269 1.00 82.88 99 VAL A O 1
ATOM 741 N N . PRO A 1 100 ? -1.782 -16.162 -2.370 1.00 84.81 100 PRO A N 1
ATOM 742 C CA . PRO A 1 100 ? -3.118 -15.725 -1.990 1.00 84.81 100 PRO A CA 1
ATOM 743 C C . PRO A 1 100 ? -3.502 -14.470 -2.795 1.00 84.81 100 PRO A C 1
ATOM 745 O O . PRO A 1 100 ? -2.711 -13.528 -2.834 1.00 84.81 100 PRO A O 1
ATOM 748 N N . PRO A 1 101 ? -4.674 -14.405 -3.452 1.00 88.00 101 PRO A N 1
ATOM 749 C CA . PRO A 1 101 ? -5.022 -13.284 -4.326 1.00 88.00 101 PRO A CA 1
ATOM 750 C C . PRO A 1 101 ? -5.156 -11.967 -3.548 1.00 88.00 101 PRO A C 1
ATOM 752 O O . PRO A 1 101 ? -5.603 -11.959 -2.397 1.00 88.00 101 PRO A O 1
ATOM 755 N N . LEU A 1 102 ? -4.765 -10.859 -4.187 1.00 91.00 102 LEU A N 1
ATOM 756 C CA . LEU A 1 102 ? -4.928 -9.501 -3.656 1.00 91.00 102 LEU A CA 1
ATOM 757 C C . LEU A 1 102 ? -6.409 -9.125 -3.549 1.00 91.00 102 LEU A C 1
ATOM 759 O O . LEU A 1 102 ? -7.206 -9.510 -4.403 1.00 91.00 102 LEU A O 1
ATOM 763 N N . ARG A 1 103 ? -6.746 -8.360 -2.508 1.00 92.38 103 ARG A N 1
ATOM 764 C CA . ARG A 1 103 ? -8.107 -7.896 -2.203 1.00 92.38 103 ARG A CA 1
ATOM 765 C C . ARG A 1 103 ? -8.162 -6.392 -1.888 1.00 92.38 103 ARG A C 1
ATOM 767 O O . ARG A 1 103 ? -8.503 -6.014 -0.765 1.00 92.38 103 ARG A O 1
ATOM 774 N N . PRO A 1 104 ? -7.776 -5.508 -2.826 1.00 92.56 104 PRO A N 1
ATOM 775 C CA . PRO A 1 104 ? -7.733 -4.067 -2.571 1.00 92.56 104 PRO A CA 1
ATOM 776 C C . PRO A 1 104 ? -9.097 -3.477 -2.181 1.00 92.56 104 PRO A C 1
ATOM 778 O O . PRO A 1 104 ? -9.143 -2.481 -1.469 1.00 92.56 104 PRO A O 1
ATOM 781 N N . GLU A 1 105 ? -10.204 -4.121 -2.557 1.00 94.00 105 GLU A N 1
ATOM 782 C CA . GLU A 1 105 ? -11.560 -3.712 -2.189 1.00 94.00 105 GLU A CA 1
ATOM 783 C C . GLU A 1 105 ? -11.812 -3.684 -0.674 1.00 94.00 105 GLU A C 1
ATOM 785 O O . GLU A 1 105 ? -12.626 -2.894 -0.201 1.00 94.00 105 GLU A O 1
ATOM 790 N N . VAL A 1 106 ? -11.085 -4.497 0.103 1.00 93.56 106 VAL A N 1
ATOM 791 C CA . VAL A 1 106 ? -11.154 -4.474 1.574 1.00 93.56 106 VAL A CA 1
ATOM 792 C C . VAL A 1 106 ? -10.644 -3.139 2.115 1.00 93.56 106 VAL A C 1
ATOM 794 O O . VAL A 1 106 ? -11.214 -2.603 3.060 1.00 93.56 106 VAL A O 1
ATOM 797 N N . VAL A 1 107 ? -9.605 -2.575 1.494 1.00 95.44 107 VAL A N 1
ATOM 798 C CA . VAL A 1 107 ? -9.027 -1.287 1.899 1.00 95.44 107 VAL A CA 1
ATOM 799 C C . VAL A 1 107 ? -10.051 -0.171 1.722 1.00 95.44 107 VAL A C 1
ATOM 801 O O . VAL A 1 107 ? -10.225 0.641 2.623 1.00 95.44 107 VAL A O 1
ATOM 804 N N . TYR A 1 108 ? -10.770 -0.162 0.597 1.00 96.06 108 TYR A N 1
ATOM 805 C CA . TYR A 1 108 ? -11.781 0.861 0.316 1.00 96.06 108 TYR A CA 1
ATOM 806 C C . T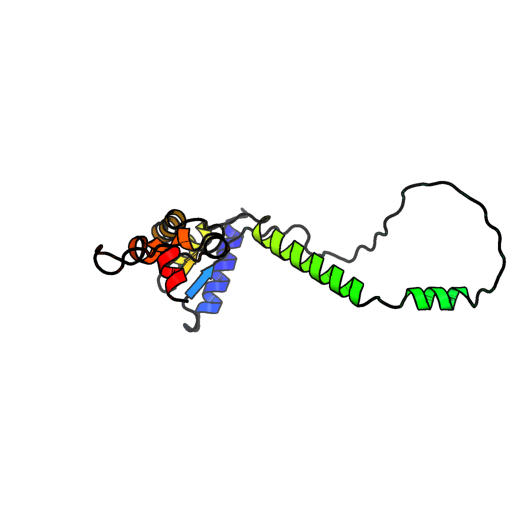YR A 1 108 ? -12.995 0.728 1.234 1.00 96.06 108 TYR A C 1
ATOM 808 O O . TYR A 1 108 ? -13.524 1.730 1.704 1.00 96.06 108 TYR A O 1
ATOM 816 N N . ALA A 1 109 ? -13.415 -0.507 1.526 1.00 96.00 109 ALA A N 1
ATOM 817 C CA . ALA A 1 109 ? -14.505 -0.758 2.462 1.00 96.00 109 ALA A CA 1
ATOM 818 C C . ALA A 1 109 ? -14.172 -0.223 3.864 1.00 96.00 109 ALA A C 1
ATOM 820 O O . ALA A 1 109 ? -15.000 0.452 4.471 1.00 96.00 109 ALA A O 1
ATOM 821 N N . LEU A 1 110 ? -12.948 -0.463 4.347 1.00 95.69 110 LEU A N 1
ATOM 822 C CA . LEU A 1 110 ? -12.479 0.075 5.626 1.00 95.69 110 LEU A CA 1
ATOM 823 C C . LEU A 1 110 ? -12.346 1.603 5.591 1.00 95.69 110 LEU A C 1
ATOM 825 O O . LEU A 1 110 ? -12.776 2.263 6.531 1.00 95.69 110 LEU A O 1
ATOM 829 N N . ALA A 1 111 ? -11.821 2.173 4.503 1.00 96.44 111 ALA A N 1
ATOM 830 C CA . ALA A 1 111 ? -11.715 3.624 4.344 1.00 96.44 111 ALA A CA 1
ATOM 831 C C . ALA A 1 111 ? -13.080 4.322 4.389 1.00 96.44 111 ALA A C 1
ATOM 833 O O . ALA A 1 111 ? -13.227 5.358 5.030 1.00 96.44 111 ALA A O 1
ATOM 834 N N . HIS A 1 112 ? -14.093 3.729 3.755 1.00 96.25 112 HIS A N 1
ATOM 835 C CA . HIS A 1 112 ? -15.460 4.236 3.800 1.00 96.25 112 HIS A CA 1
ATOM 836 C C . HIS A 1 112 ? -16.085 4.111 5.200 1.00 96.25 112 HIS A C 1
ATOM 838 O O . HIS A 1 112 ? -16.859 4.968 5.617 1.00 96.25 112 HIS A O 1
ATOM 844 N N . GLU A 1 113 ? -15.783 3.034 5.925 1.00 96.56 113 GLU A N 1
ATOM 845 C CA . GLU A 1 113 ? -16.353 2.777 7.249 1.00 96.56 113 GLU A CA 1
ATOM 846 C C . GLU A 1 113 ? -15.710 3.611 8.366 1.00 96.56 113 GLU A C 1
ATOM 848 O O . GLU A 1 113 ? -16.390 4.000 9.315 1.00 96.56 113 GLU A O 1
ATOM 853 N N . PHE A 1 114 ? -14.424 3.933 8.237 1.00 96.75 114 PHE A N 1
ATOM 854 C CA . PHE A 1 114 ? -13.672 4.709 9.216 1.00 96.75 114 PHE A CA 1
ATOM 855 C C . PHE A 1 114 ? -13.111 5.997 8.586 1.00 96.75 114 PHE A C 1
ATOM 857 O O . PHE A 1 114 ? -11.898 6.117 8.415 1.00 96.75 114 PHE A O 1
ATOM 864 N N . PRO A 1 115 ? -13.961 6.993 8.267 1.00 96.19 115 PRO A N 1
ATOM 865 C CA . PRO A 1 115 ? -13.555 8.193 7.526 1.00 96.19 115 PRO A CA 1
ATOM 866 C C . PRO A 1 115 ? -12.577 9.106 8.284 1.00 96.19 115 PRO A C 1
ATOM 868 O O . PRO A 1 115 ? -11.967 9.984 7.682 1.00 96.19 115 PRO A O 1
ATOM 871 N N . SER A 1 116 ? -12.430 8.931 9.601 1.00 96.31 116 SER A N 1
ATOM 872 C CA . SER A 1 116 ? -11.437 9.642 10.415 1.00 96.31 116 SER A CA 1
ATOM 873 C C . SER A 1 116 ? -10.042 9.002 10.389 1.00 96.31 116 SER A C 1
ATOM 875 O O . SER A 1 116 ? -9.118 9.562 10.978 1.00 96.31 116 SER A O 1
ATOM 877 N N . LEU A 1 117 ? -9.883 7.836 9.753 1.00 97.88 117 LEU A N 1
ATOM 878 C CA . LEU A 1 117 ? -8.625 7.097 9.650 1.00 97.88 117 LEU A CA 1
ATOM 879 C C . LEU A 1 117 ? -8.124 7.094 8.199 1.00 97.88 117 LEU A C 1
ATOM 881 O O . LEU A 1 117 ? -8.898 7.102 7.245 1.00 97.88 117 LEU A O 1
ATOM 885 N N . GLU A 1 118 ? -6.808 7.030 8.021 1.00 98.06 118 GLU A N 1
ATOM 886 C CA . GLU A 1 118 ? -6.180 6.948 6.703 1.00 98.06 118 GLU A CA 1
ATOM 887 C C . GLU A 1 118 ? -5.849 5.498 6.339 1.00 98.06 118 GLU A C 1
ATOM 889 O O . GLU A 1 118 ? -5.049 4.848 7.015 1.00 98.06 118 GLU A O 1
ATOM 894 N N . PHE A 1 119 ? -6.372 5.009 5.212 1.00 98.06 119 PHE A N 1
ATOM 895 C CA . PHE A 1 119 ? -6.025 3.688 4.679 1.00 98.06 119 PHE A CA 1
ATOM 896 C C . PHE A 1 119 ? -5.244 3.806 3.376 1.00 98.06 119 PHE A C 1
ATOM 898 O O . PHE A 1 119 ? -5.727 4.352 2.386 1.00 98.06 119 PHE A O 1
ATOM 905 N N . VAL A 1 120 ? -4.033 3.257 3.366 1.00 98.06 120 VAL A N 1
ATOM 906 C CA . VAL A 1 120 ? -3.134 3.227 2.213 1.00 98.06 120 VAL A CA 1
ATOM 907 C C . VAL A 1 120 ? -3.152 1.828 1.605 1.00 98.06 120 VAL A C 1
ATOM 909 O O . VAL A 1 120 ? -2.800 0.852 2.275 1.00 98.06 120 VAL A O 1
ATOM 912 N N . ALA A 1 121 ? -3.532 1.722 0.332 1.00 97.00 121 ALA A N 1
ATOM 913 C CA . ALA A 1 121 ? -3.547 0.455 -0.391 1.00 97.00 121 ALA A CA 1
ATOM 914 C C . ALA A 1 121 ? -2.117 -0.018 -0.695 1.00 97.00 121 ALA A C 1
ATOM 916 O O . ALA A 1 121 ? -1.276 0.759 -1.150 1.00 97.00 121 ALA A O 1
ATOM 917 N N . ASN A 1 122 ? -1.829 -1.300 -0.461 1.00 95.44 122 ASN A N 1
ATOM 918 C CA . ASN A 1 122 ? -0.535 -1.904 -0.761 1.00 95.44 122 ASN A CA 1
ATOM 919 C C . ASN A 1 122 ? -0.678 -3.248 -1.489 1.00 95.44 122 ASN A C 1
ATOM 921 O O . ASN A 1 122 ? -1.535 -4.073 -1.169 1.00 95.44 122 ASN A O 1
ATOM 925 N N . GLY A 1 123 ? 0.252 -3.489 -2.416 1.00 93.62 123 GLY A N 1
ATOM 926 C CA . GLY A 1 123 ? 0.461 -4.787 -3.049 1.00 93.62 123 GLY A CA 1
ATOM 927 C C . GLY A 1 123 ? 0.008 -4.832 -4.507 1.00 93.62 123 GLY A C 1
ATOM 928 O O . GLY A 1 123 ? -1.111 -4.472 -4.835 1.00 93.62 123 GLY A O 1
ATOM 929 N N . GLY A 1 124 ? 0.893 -5.314 -5.385 1.00 93.06 124 GLY A N 1
ATOM 930 C CA . GLY A 1 124 ? 0.586 -5.508 -6.811 1.00 93.06 124 GLY A CA 1
ATOM 931 C C . GLY A 1 124 ? 0.489 -4.229 -7.647 1.00 93.06 124 GLY A C 1
ATOM 932 O O . GLY A 1 124 ? 0.037 -4.306 -8.779 1.00 93.06 124 GLY A O 1
ATOM 933 N N . ILE A 1 125 ? 0.913 -3.082 -7.110 1.00 96.38 125 ILE A N 1
ATOM 934 C CA . ILE A 1 125 ? 0.943 -1.805 -7.830 1.00 96.38 125 ILE A CA 1
ATOM 935 C C . ILE A 1 125 ? 2.252 -1.710 -8.619 1.00 96.38 125 ILE A C 1
ATOM 937 O O . ILE A 1 125 ? 3.339 -1.742 -8.033 1.00 96.38 125 ILE A O 1
ATOM 941 N N . GLU A 1 126 ? 2.139 -1.611 -9.938 1.00 96.31 126 GLU A N 1
ATOM 942 C CA . GLU A 1 126 ? 3.243 -1.646 -10.901 1.00 96.31 126 GLU A CA 1
ATOM 943 C C . GLU A 1 126 ? 3.490 -0.301 -11.593 1.00 96.31 126 GLU A C 1
ATOM 945 O O . GLU A 1 126 ? 4.588 -0.079 -12.098 1.00 96.31 126 GLU A O 1
ATOM 950 N N . CYS A 1 127 ? 2.518 0.617 -11.585 1.00 96.25 127 CYS A N 1
ATOM 951 C CA . CYS A 1 127 ? 2.653 1.936 -12.207 1.00 96.25 127 CYS A CA 1
ATOM 952 C C . CYS A 1 127 ? 1.849 3.033 -11.485 1.00 96.25 127 CYS A C 1
ATOM 954 O O . CYS A 1 127 ? 0.980 2.751 -10.655 1.00 96.25 127 CYS A O 1
ATOM 956 N N . ILE A 1 128 ? 2.125 4.298 -11.830 1.00 96.12 128 ILE A N 1
ATOM 957 C CA . ILE A 1 128 ? 1.456 5.487 -11.268 1.00 96.12 128 ILE A CA 1
ATOM 958 C C . ILE A 1 128 ? -0.059 5.444 -11.508 1.00 96.12 128 ILE A C 1
ATOM 960 O O . ILE A 1 128 ? -0.829 5.689 -10.584 1.00 96.12 128 ILE A O 1
ATOM 964 N N . ALA A 1 129 ? -0.501 5.050 -12.706 1.00 96.31 129 ALA A N 1
ATOM 965 C CA . ALA A 1 129 ? -1.925 4.978 -13.036 1.00 96.31 129 ALA A CA 1
ATOM 966 C C . ALA A 1 129 ? -2.694 4.004 -12.122 1.00 96.31 129 ALA A C 1
ATOM 968 O O . ALA A 1 129 ? -3.806 4.295 -11.689 1.00 96.31 129 ALA A O 1
ATOM 969 N N . GLN A 1 130 ? -2.093 2.862 -11.771 1.00 97.19 130 GLN A N 1
ATOM 970 C CA . GLN A 1 130 ? -2.685 1.939 -10.797 1.00 97.19 130 GLN A CA 1
ATOM 971 C C . GLN A 1 130 ? -2.719 2.552 -9.392 1.00 97.19 130 GLN A C 1
ATOM 973 O O . GLN A 1 130 ? -3.718 2.412 -8.688 1.00 97.19 130 GLN A O 1
ATOM 978 N N . ALA A 1 131 ? -1.662 3.264 -8.990 1.00 97.00 131 ALA A N 1
ATOM 979 C CA . ALA A 1 131 ? -1.628 3.969 -7.712 1.00 97.00 131 ALA A CA 1
ATOM 980 C C . ALA A 1 131 ? -2.744 5.026 -7.610 1.00 97.00 131 ALA A C 1
ATOM 982 O O . ALA A 1 131 ? -3.433 5.076 -6.590 1.00 97.00 131 ALA A O 1
ATOM 983 N N . GLN A 1 132 ? -2.961 5.812 -8.670 1.00 96.50 132 GLN A N 1
ATOM 984 C CA . GLN A 1 132 ? -4.064 6.770 -8.777 1.00 96.50 132 GLN A CA 1
ATOM 985 C C . GLN A 1 132 ? -5.424 6.072 -8.742 1.00 96.50 132 GLN A C 1
ATOM 987 O O . GLN A 1 132 ? -6.310 6.521 -8.025 1.00 96.50 132 GLN A O 1
ATOM 992 N N . ALA A 1 133 ? -5.583 4.943 -9.440 1.00 97.00 133 ALA A N 1
ATOM 993 C CA . ALA A 1 133 ? -6.837 4.195 -9.440 1.00 97.00 133 ALA A CA 1
ATOM 994 C C . ALA A 1 133 ? -7.259 3.773 -8.022 1.00 97.00 133 ALA A C 1
ATOM 996 O O . ALA A 1 133 ? -8.425 3.917 -7.672 1.00 97.00 133 ALA A O 1
ATOM 997 N N . HIS A 1 134 ? -6.328 3.313 -7.180 1.00 97.44 134 HIS A N 1
ATOM 998 C CA . HIS A 1 134 ? -6.619 3.015 -5.771 1.00 97.44 134 HIS A CA 1
ATOM 999 C C . HIS A 1 134 ? -7.071 4.258 -4.984 1.00 97.44 134 HIS A C 1
ATOM 1001 O O . HIS A 1 134 ? -8.015 4.169 -4.199 1.00 97.44 134 HIS A O 1
ATOM 1007 N N . ILE A 1 135 ? -6.432 5.411 -5.209 1.00 96.19 135 ILE A N 1
ATOM 1008 C CA . ILE A 1 135 ? -6.796 6.682 -4.562 1.00 96.19 135 ILE A CA 1
ATOM 1009 C C . ILE A 1 135 ? -8.203 7.113 -4.994 1.00 96.19 135 ILE A C 1
ATOM 1011 O O . ILE A 1 135 ? -9.047 7.412 -4.155 1.00 96.19 135 ILE A O 1
ATOM 1015 N N . SER A 1 136 ? -8.506 7.054 -6.295 1.00 96.56 136 SER A N 1
ATOM 1016 C CA . SER A 1 136 ? -9.833 7.377 -6.837 1.00 96.56 136 SER A CA 1
ATOM 1017 C C . SER A 1 136 ? -10.949 6.461 -6.319 1.00 96.56 136 SER A C 1
ATOM 1019 O O . SER A 1 136 ? -12.110 6.856 -6.337 1.00 96.56 136 SER A O 1
ATOM 1021 N N . GLN A 1 137 ? -10.616 5.253 -5.856 1.00 96.50 137 GLN A N 1
ATOM 1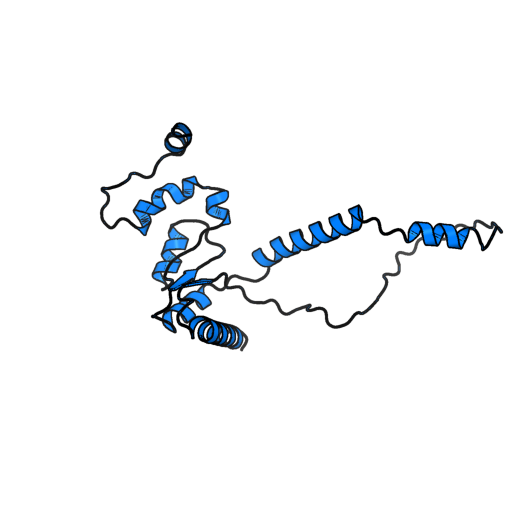022 C CA . GLN A 1 137 ? -11.563 4.307 -5.252 1.00 96.50 137 GLN A CA 1
ATOM 1023 C C . GLN A 1 137 ? -11.779 4.539 -3.745 1.00 96.50 137 GLN A C 1
ATOM 1025 O O . GLN A 1 137 ? -12.564 3.823 -3.128 1.00 96.50 137 GLN A O 1
ATOM 1030 N N . GLY A 1 138 ? -11.111 5.530 -3.145 1.00 94.81 138 GLY A N 1
ATOM 1031 C CA . GLY A 1 138 ? -11.320 5.935 -1.753 1.00 94.81 138 GLY A CA 1
ATOM 1032 C C . GLY A 1 138 ? -10.190 5.568 -0.791 1.00 94.81 138 GLY A C 1
ATOM 1033 O O . GLY A 1 138 ? -10.328 5.803 0.406 1.00 94.81 138 GLY A O 1
ATOM 1034 N N . ALA A 1 139 ? -9.068 5.015 -1.266 1.00 97.00 139 ALA A N 1
ATOM 1035 C CA . ALA A 1 139 ? -7.876 4.912 -0.426 1.00 97.00 139 ALA A CA 1
ATOM 1036 C C . ALA A 1 139 ? -7.269 6.307 -0.190 1.00 97.00 139 ALA A C 1
ATOM 1038 O O . ALA A 1 139 ? -7.178 7.118 -1.108 1.00 97.00 139 ALA A O 1
ATOM 1039 N N . ALA A 1 140 ? -6.763 6.560 1.017 1.00 97.19 140 ALA A N 1
ATOM 1040 C CA . ALA A 1 140 ? -6.031 7.788 1.338 1.00 97.19 140 ALA A CA 1
ATOM 1041 C C . ALA A 1 140 ? -4.688 7.886 0.587 1.00 97.19 140 ALA A C 1
ATOM 1043 O O . ALA A 1 140 ? -4.108 8.960 0.461 1.00 97.19 140 ALA A O 1
ATOM 1044 N N . GLY A 1 141 ? -4.167 6.757 0.099 1.00 96.56 141 GLY A N 1
ATOM 1045 C CA . GLY A 1 141 ? -2.931 6.699 -0.669 1.00 96.56 141 GLY A CA 1
ATOM 1046 C C . GLY A 1 141 ? -2.633 5.302 -1.204 1.00 96.56 141 GLY A C 1
ATOM 1047 O O . GLY A 1 141 ? -3.335 4.335 -0.904 1.00 96.56 141 GLY A O 1
ATOM 1048 N N . SER A 1 142 ? -1.527 5.196 -1.937 1.00 97.00 142 SER A N 1
ATOM 1049 C CA . SER A 1 142 ? -1.013 3.943 -2.493 1.00 97.00 142 SER A CA 1
ATOM 1050 C C . SER A 1 142 ? 0.456 3.759 -2.139 1.00 97.00 142 SER A C 1
ATOM 1052 O O . SER A 1 142 ? 1.272 4.644 -2.382 1.00 97.00 142 SER A O 1
ATOM 1054 N N . MET A 1 143 ? 0.814 2.598 -1.595 1.00 96.88 143 MET A N 1
ATOM 1055 C CA . MET A 1 143 ? 2.202 2.238 -1.323 1.00 96.88 143 MET A CA 1
ATOM 1056 C C . MET A 1 143 ? 2.741 1.307 -2.407 1.00 96.88 143 MET A C 1
ATOM 1058 O O . MET A 1 143 ? 2.307 0.158 -2.542 1.00 96.88 143 MET A O 1
ATOM 1062 N N . VAL A 1 144 ? 3.767 1.780 -3.112 1.00 96.44 144 VAL A N 1
ATOM 1063 C CA . VAL A 1 144 ? 4.482 1.027 -4.145 1.00 96.44 144 VAL A CA 1
ATOM 1064 C C . VAL A 1 144 ? 5.797 0.488 -3.584 1.00 96.44 144 VAL A C 1
ATOM 1066 O O . VAL A 1 144 ? 6.625 1.238 -3.082 1.00 96.44 144 VAL A O 1
ATOM 1069 N N . GLY A 1 145 ? 5.988 -0.830 -3.667 1.00 94.12 145 GLY A N 1
ATOM 1070 C CA . GLY A 1 145 ? 7.200 -1.510 -3.196 1.00 94.12 145 GLY A CA 1
ATOM 1071 C C . GLY A 1 145 ? 8.121 -1.926 -4.344 1.00 94.12 145 GLY A C 1
ATOM 1072 O O . GLY A 1 145 ? 8.866 -1.134 -4.899 1.00 94.12 145 GLY A O 1
ATOM 1073 N N . ARG A 1 146 ? 8.073 -3.205 -4.733 1.00 93.44 146 ARG A N 1
ATOM 1074 C CA . ARG A 1 146 ? 9.001 -3.798 -5.721 1.00 93.44 146 ARG A CA 1
ATOM 1075 C C . ARG A 1 146 ? 9.088 -3.046 -7.052 1.00 93.44 146 ARG A C 1
ATOM 1077 O O . ARG A 1 146 ? 10.164 -3.014 -7.634 1.00 93.44 146 ARG A O 1
ATOM 1084 N N . ALA A 1 147 ? 7.995 -2.452 -7.524 1.00 95.88 147 ALA A N 1
ATOM 1085 C CA . ALA A 1 147 ? 7.998 -1.740 -8.796 1.00 95.88 147 ALA A CA 1
ATOM 1086 C C . ALA A 1 147 ? 8.937 -0.522 -8.780 1.00 95.88 147 ALA A C 1
ATOM 1088 O O . ALA A 1 147 ? 9.693 -0.352 -9.733 1.00 95.88 147 ALA A O 1
ATOM 1089 N N . VAL A 1 148 ? 8.988 0.252 -7.684 1.00 95.00 148 VAL A N 1
ATOM 1090 C CA . VAL A 1 148 ? 9.912 1.398 -7.582 1.00 95.00 148 VAL A CA 1
ATOM 1091 C C . VAL A 1 148 ? 11.368 0.947 -7.465 1.00 95.00 148 VAL A C 1
ATOM 1093 O O . VAL A 1 148 ? 12.261 1.597 -7.991 1.00 95.00 148 VAL A O 1
ATOM 1096 N N . ILE A 1 149 ? 11.617 -0.204 -6.834 1.00 93.88 149 ILE A N 1
ATOM 1097 C CA . ILE A 1 149 ? 12.967 -0.780 -6.732 1.00 93.88 149 ILE A CA 1
ATOM 1098 C C . ILE A 1 149 ? 13.452 -1.262 -8.104 1.00 93.88 149 ILE A C 1
ATOM 1100 O O . ILE A 1 149 ? 14.584 -0.990 -8.496 1.00 93.88 149 ILE A O 1
ATOM 1104 N N . ASN A 1 150 ? 12.600 -1.981 -8.836 1.00 94.19 150 ASN A N 1
ATOM 1105 C CA . ASN A 1 150 ? 12.962 -2.570 -10.124 1.00 94.19 150 ASN A CA 1
ATOM 1106 C C . ASN A 1 150 ? 13.027 -1.520 -11.244 1.00 94.19 150 ASN A C 1
ATOM 1108 O O . ASN A 1 150 ? 13.855 -1.627 -12.149 1.00 94.19 150 ASN A O 1
ATOM 1112 N N . HIS A 1 151 ? 12.155 -0.511 -11.187 1.00 93.38 151 HIS A N 1
ATOM 1113 C CA . HIS A 1 151 ? 11.979 0.497 -12.230 1.00 93.38 151 HIS A CA 1
ATOM 1114 C C . HIS A 1 151 ? 11.814 1.902 -11.624 1.00 93.38 151 HIS A C 1
ATOM 1116 O O . HIS A 1 151 ? 10.766 2.522 -11.796 1.00 93.38 151 HIS A O 1
ATOM 1122 N N . PRO A 1 152 ? 12.835 2.456 -10.944 1.00 91.50 152 PRO A N 1
ATOM 1123 C CA . PRO A 1 152 ? 12.704 3.720 -10.210 1.00 91.50 152 PRO A CA 1
ATOM 1124 C C . PRO A 1 152 ? 12.274 4.885 -11.105 1.00 91.50 152 PRO A C 1
ATOM 1126 O O . PRO A 1 152 ? 11.386 5.653 -10.751 1.00 91.50 152 PRO A O 1
ATOM 1129 N N . CYS A 1 153 ? 12.831 4.973 -12.316 1.00 91.69 153 CYS A N 1
ATOM 1130 C CA . CYS A 1 153 ? 12.494 6.041 -13.257 1.00 91.69 153 CYS A CA 1
ATOM 1131 C C . CYS A 1 153 ? 11.069 5.938 -13.829 1.00 91.69 153 CYS A C 1
ATOM 1133 O O . CYS A 1 153 ? 10.588 6.921 -14.379 1.00 91.69 153 CYS A O 1
ATOM 1135 N N . ALA A 1 154 ? 10.378 4.799 -13.688 1.00 92.12 154 ALA A N 1
ATOM 1136 C CA . ALA A 1 154 ? 8.965 4.686 -14.069 1.00 92.12 154 ALA A CA 1
ATOM 1137 C C . ALA A 1 154 ? 8.037 5.485 -13.134 1.00 92.12 154 ALA A C 1
ATOM 1139 O O . ALA A 1 154 ? 6.870 5.686 -13.455 1.00 92.12 154 ALA A O 1
ATOM 1140 N N . PHE A 1 155 ? 8.561 5.947 -11.995 1.00 93.00 155 PHE A N 1
ATOM 1141 C CA . PHE A 1 155 ? 7.855 6.752 -11.001 1.00 93.00 155 PHE A CA 1
ATOM 1142 C C . PHE A 1 155 ? 8.384 8.196 -10.934 1.00 93.00 155 PHE A C 1
ATOM 1144 O O . PHE A 1 155 ? 8.065 8.923 -10.001 1.00 93.00 155 PHE A O 1
ATOM 1151 N N . ALA A 1 156 ? 9.191 8.631 -11.911 1.00 91.12 156 ALA A N 1
ATOM 1152 C CA . ALA A 1 156 ? 9.821 9.955 -11.897 1.00 91.12 156 ALA A CA 1
ATOM 1153 C C . ALA A 1 156 ? 8.819 11.122 -11.983 1.00 91.12 156 ALA A C 1
ATOM 1155 O O . ALA A 1 156 ? 9.147 12.229 -11.566 1.00 91.12 156 ALA A O 1
ATOM 1156 N N . SER A 1 157 ? 7.615 10.883 -12.513 1.00 90.44 157 SER A N 1
ATOM 1157 C CA . SER A 1 157 ? 6.542 11.876 -12.629 1.00 90.44 157 SER A CA 1
ATOM 1158 C C . SER A 1 157 ? 5.555 11.865 -11.459 1.00 90.44 157 SER A C 1
ATOM 1160 O O . SER A 1 157 ? 4.571 12.588 -11.519 1.00 90.44 157 SER A O 1
ATOM 1162 N N . VAL A 1 158 ? 5.793 11.098 -10.384 1.00 91.19 158 VAL A N 1
ATOM 1163 C CA . VAL A 1 158 ? 4.860 11.008 -9.239 1.00 91.19 158 VAL A CA 1
ATOM 1164 C C . VAL A 1 158 ? 4.512 12.377 -8.652 1.00 91.19 158 VAL A C 1
ATOM 1166 O O . VAL A 1 158 ? 3.340 12.618 -8.368 1.00 91.19 158 VAL A O 1
ATOM 1169 N N . ASP A 1 159 ? 5.494 13.269 -8.508 1.00 88.75 159 ASP A N 1
ATOM 1170 C CA . ASP A 1 159 ? 5.270 14.625 -7.990 1.00 88.75 159 ASP A CA 1
ATOM 1171 C C . ASP A 1 159 ? 4.243 15.380 -8.848 1.00 88.75 159 ASP A C 1
ATOM 1173 O O . ASP A 1 159 ? 3.282 15.943 -8.329 1.00 88.75 159 ASP A O 1
ATOM 1177 N N . GLN A 1 160 ? 4.378 15.278 -10.172 1.00 87.94 160 GLN A N 1
ATOM 1178 C CA . GLN A 1 160 ? 3.485 15.924 -11.132 1.00 87.94 160 GLN A CA 1
ATOM 1179 C C . GLN A 1 160 ? 2.109 15.262 -11.194 1.00 87.94 160 GLN A C 1
ATOM 1181 O O . GLN A 1 160 ? 1.086 15.935 -11.170 1.00 87.94 160 GLN A O 1
ATOM 1186 N N . ASP A 1 161 ? 2.087 13.935 -11.295 1.00 87.88 161 ASP A N 1
ATOM 1187 C CA . ASP A 1 161 ? 0.875 13.176 -11.592 1.00 87.88 161 ASP A CA 1
ATOM 1188 C C . ASP A 1 161 ? -0.043 13.042 -10.366 1.00 87.88 161 ASP A C 1
ATOM 1190 O O . ASP A 1 161 ? -1.243 12.807 -10.517 1.00 87.88 161 ASP A O 1
ATOM 1194 N N . ILE A 1 162 ? 0.501 13.127 -9.146 1.00 88.56 162 ILE A N 1
ATOM 1195 C CA . ILE A 1 162 ? -0.254 12.890 -7.904 1.00 88.56 162 ILE A CA 1
ATOM 1196 C C . ILE A 1 162 ? -0.364 14.142 -7.028 1.00 88.56 162 ILE A C 1
ATOM 1198 O O . ILE A 1 162 ? -1.407 14.326 -6.401 1.00 88.56 162 ILE A O 1
ATOM 1202 N N . PHE A 1 163 ? 0.673 14.982 -6.950 1.00 85.62 163 PHE A N 1
ATOM 1203 C CA . PHE A 1 163 ? 0.742 16.049 -5.942 1.00 85.62 163 PHE A CA 1
ATOM 1204 C C . PHE A 1 163 ? 0.595 17.467 -6.508 1.00 85.62 163 PHE A C 1
ATOM 1206 O O . PHE A 1 163 ? 0.099 18.343 -5.797 1.00 85.62 163 PHE A O 1
ATOM 1213 N N . ASP A 1 164 ? 0.963 17.705 -7.767 1.00 82.56 164 ASP A N 1
ATOM 1214 C CA . ASP A 1 164 ? 0.861 19.033 -8.374 1.00 82.56 164 ASP A CA 1
ATOM 1215 C C . ASP A 1 164 ? -0.527 19.301 -8.978 1.00 82.56 164 ASP A C 1
ATOM 1217 O O . ASP A 1 164 ? -0.962 18.680 -9.945 1.00 82.56 164 ASP A O 1
ATOM 1221 N N . SER A 1 165 ? -1.202 20.336 -8.471 1.00 61.88 165 SER A N 1
ATOM 1222 C CA . SER A 1 165 ? -2.427 20.894 -9.075 1.00 61.88 165 SER A CA 1
ATOM 1223 C C . SER A 1 165 ? -2.139 21.934 -10.174 1.00 61.88 165 SER A C 1
ATOM 1225 O O . SER A 1 165 ? -3.067 22.471 -10.779 1.00 61.88 165 SER A O 1
ATOM 1227 N N . SER A 1 166 ? -0.863 22.281 -10.393 1.00 57.66 166 SER A N 1
ATOM 1228 C CA . SER A 1 166 ? -0.391 23.270 -11.371 1.00 57.66 166 SER A CA 1
ATOM 1229 C C . SER A 1 166 ? 1.001 22.871 -11.886 1.00 57.66 166 SER A C 1
ATOM 1231 O O . SER A 1 166 ? 1.883 22.634 -11.063 1.00 57.66 166 SER A O 1
ATOM 1233 N N . PRO A 1 167 ? 1.247 22.830 -13.210 1.00 56.69 167 PRO A N 1
ATOM 1234 C CA . PRO A 1 167 ? 2.422 22.192 -13.826 1.00 56.69 167 PRO A CA 1
ATOM 1235 C C . PRO A 1 167 ? 3.758 22.945 -13.647 1.00 56.69 167 PRO A C 1
ATOM 1237 O O . PRO A 1 167 ? 4.658 22.819 -14.474 1.00 56.69 167 PRO A O 1
ATOM 1240 N N . SER A 1 168 ? 3.909 23.775 -12.612 1.00 56.34 168 SER A N 1
ATOM 1241 C CA . SER A 1 168 ? 4.969 24.784 -12.574 1.00 56.34 168 SER A CA 1
ATOM 1242 C C . SER A 1 168 ? 6.177 24.479 -11.690 1.00 56.34 168 SER A C 1
ATOM 1244 O O . SER A 1 168 ? 7.145 25.221 -11.839 1.00 56.34 168 SER A O 1
ATOM 1246 N N . MET A 1 169 ? 6.203 23.484 -10.793 1.00 55.44 169 MET A N 1
ATOM 1247 C CA . MET A 1 169 ? 7.265 23.487 -9.765 1.00 55.44 169 MET A CA 1
ATOM 1248 C C . MET A 1 169 ? 8.377 22.447 -9.885 1.00 55.44 169 MET A C 1
ATOM 1250 O O . MET A 1 169 ? 9.477 22.754 -9.427 1.00 55.44 169 MET A O 1
ATOM 1254 N N . THR A 1 170 ? 8.229 21.299 -10.555 1.00 61.91 170 THR A N 1
ATOM 1255 C CA . THR A 1 170 ? 9.401 20.445 -10.856 1.00 61.91 170 THR A CA 1
ATOM 1256 C C . THR A 1 170 ? 9.149 19.538 -12.061 1.00 61.91 170 THR A C 1
ATOM 1258 O O . THR A 1 170 ? 8.239 18.717 -12.050 1.00 61.91 170 THR A O 1
ATOM 1261 N N . ALA A 1 171 ? 9.958 19.664 -13.119 1.00 69.94 171 ALA A N 1
ATOM 1262 C CA . ALA A 1 171 ? 9.980 18.691 -14.213 1.00 69.94 171 ALA A CA 1
ATOM 1263 C C . ALA A 1 171 ? 10.457 17.320 -13.693 1.00 69.94 171 ALA A C 1
ATOM 1265 O O . ALA A 1 171 ? 11.445 17.270 -12.957 1.00 69.94 171 ALA A O 1
ATOM 1266 N N . ALA A 1 172 ? 9.798 16.222 -14.082 1.00 78.25 172 ALA A N 1
ATOM 1267 C CA . ALA A 1 172 ? 10.260 14.870 -13.768 1.00 78.25 172 ALA A CA 1
ATOM 1268 C C . ALA A 1 172 ? 11.722 14.698 -14.212 1.00 78.25 172 ALA A C 1
ATOM 1270 O O . ALA A 1 172 ? 12.035 14.821 -15.399 1.00 78.25 172 ALA A O 1
ATOM 1271 N N . ARG A 1 173 ? 12.628 14.435 -13.261 1.00 83.50 173 ARG A N 1
ATOM 1272 C CA . ARG A 1 173 ? 14.058 14.305 -13.568 1.00 83.50 173 ARG A CA 1
ATOM 1273 C C . ARG A 1 173 ? 14.317 13.035 -14.363 1.00 83.50 173 ARG 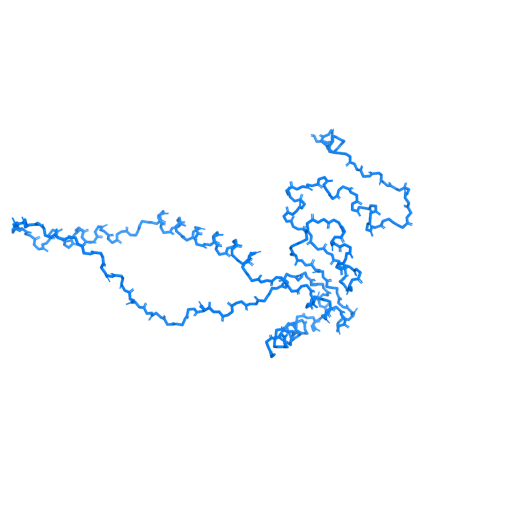A C 1
ATOM 1275 O O . ARG A 1 173 ? 13.823 11.951 -14.047 1.00 83.50 173 ARG A O 1
ATOM 1282 N N . THR A 1 174 ? 15.163 13.154 -15.370 1.00 87.19 174 THR A N 1
ATOM 1283 C CA . THR A 1 174 ? 15.681 12.017 -16.116 1.00 87.19 174 THR A CA 1
ATOM 1284 C C . THR A 1 174 ? 16.655 11.208 -15.262 1.00 87.19 174 THR A C 1
ATOM 1286 O O . THR A 1 1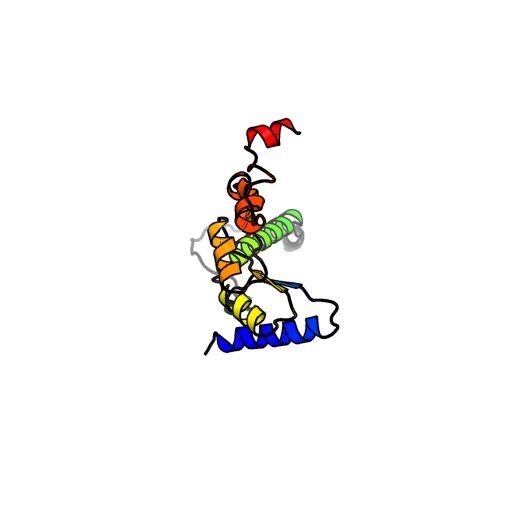74 ? 17.299 11.708 -14.338 1.00 87.19 174 THR A O 1
ATOM 1289 N N . ARG A 1 175 ? 16.843 9.935 -15.628 1.00 89.62 175 ARG A N 1
ATOM 1290 C CA . ARG A 1 175 ? 17.843 9.067 -14.990 1.00 89.62 175 ARG A CA 1
ATOM 1291 C C . ARG A 1 175 ? 19.241 9.692 -14.979 1.00 89.62 175 ARG A C 1
ATOM 1293 O O . ARG A 1 175 ? 19.965 9.511 -14.010 1.00 89.62 175 ARG A O 1
ATOM 1300 N N . ARG A 1 176 ? 19.629 10.384 -16.056 1.00 91.50 176 ARG A N 1
ATOM 1301 C CA . ARG A 1 176 ? 20.955 11.004 -16.179 1.00 91.50 176 ARG A CA 1
ATOM 1302 C C . ARG A 1 176 ? 21.141 12.108 -15.140 1.00 91.50 176 ARG A C 1
ATOM 1304 O O . ARG A 1 176 ? 22.106 12.054 -14.393 1.00 91.50 176 ARG A O 1
ATOM 1311 N N . GLU A 1 177 ? 20.178 13.019 -15.044 1.00 89.81 177 GLU A N 1
ATOM 1312 C CA . GLU A 1 177 ? 20.221 14.143 -14.098 1.00 89.81 177 GLU A CA 1
ATOM 1313 C C . GLU A 1 177 ? 20.255 13.674 -12.640 1.00 89.81 177 GLU A C 1
ATOM 1315 O O . GLU A 1 177 ? 20.912 14.292 -11.811 1.00 89.81 177 GLU A O 1
ATOM 1320 N N . VAL A 1 178 ? 19.571 12.568 -12.313 1.00 88.62 178 VAL A N 1
ATOM 1321 C CA . VAL A 1 178 ? 19.645 11.970 -10.969 1.00 88.62 178 VAL A CA 1
ATOM 1322 C C . VAL A 1 178 ? 21.043 11.416 -10.688 1.00 88.62 178 VAL A C 1
ATOM 1324 O O . VAL A 1 178 ? 21.563 11.620 -9.598 1.00 88.62 178 VAL A O 1
ATOM 1327 N N . MET A 1 179 ? 21.659 10.728 -11.653 1.00 91.00 179 MET A N 1
ATOM 1328 C CA . MET A 1 179 ? 22.987 10.127 -11.471 1.00 91.00 179 MET A CA 1
ATOM 1329 C C . MET A 1 179 ? 24.106 11.171 -11.388 1.00 91.00 179 MET A C 1
ATOM 1331 O O . MET A 1 179 ? 25.085 10.926 -10.704 1.00 91.00 179 MET A O 1
ATOM 1335 N N . GLU A 1 180 ? 23.971 12.320 -12.054 1.00 93.00 180 GLU A N 1
ATOM 1336 C CA . GLU A 1 180 ? 24.961 13.412 -12.014 1.00 93.00 180 GLU A CA 1
ATOM 1337 C C . GLU A 1 180 ? 25.038 14.126 -10.650 1.00 93.00 180 GLU A C 1
ATOM 1339 O O . GLU A 1 180 ? 25.964 14.897 -10.411 1.00 93.00 180 GLU A O 1
ATOM 1344 N N . GLN A 1 181 ? 24.076 13.886 -9.753 1.00 84.94 181 GLN A N 1
ATOM 1345 C CA . GLN A 1 181 ? 24.026 14.476 -8.408 1.00 84.94 181 GLN A CA 1
ATOM 1346 C C . GLN A 1 181 ? 24.696 13.614 -7.323 1.00 84.94 181 GLN A C 1
ATOM 1348 O O . GLN A 1 181 ? 24.769 14.055 -6.174 1.00 84.94 181 GLN A O 1
ATOM 1353 N N . TYR A 1 182 ? 25.157 12.408 -7.668 1.00 79.69 182 TYR A N 1
ATOM 1354 C CA . TYR A 1 182 ? 25.840 11.463 -6.776 1.00 79.69 182 TYR A CA 1
ATOM 1355 C C . TYR A 1 182 ? 27.297 11.271 -7.194 1.00 79.69 182 TYR A C 1
ATOM 1357 O O . TYR A 1 182 ? 28.133 11.104 -6.277 1.00 79.69 182 TYR A O 1
#

Foldseek 3Di:
DQVVVLLVVVLVVCCVVCVVVPAQEAEDFAFDDPPDDDPDDDDPDDDDDDDDDDDDDDDDDDPPVVVVVVVVVPPPPVVVVVVVVVVVVVVVVVCVQPPTDTDLVSQLVSCVVCVRGAYEYEHDDQAPVVQVVSVVSRHNGYDDDPNCVVPVLRCLCVCPPPPDPDNPDDDRDDPVRVVVVD

pLDDT: mean 76.6, std 22.99, range [28.58, 98.06]

Organism: NCBI:txid3111310

Radius of gyration: 27.37 Å; chains: 1; bounding box: 52×86×38 Å

Sequence (182 aa):
AGAIADLESARSFVQTVAESGVVTKFQVHARKALLGGAIVGGDNRMGMQEEGEDEVGSKKGGREDEEEEEARSAKVNHKRVMYQAKRKASAATVDNRSVPPLRPEVVYALAHEFPSLEFVANGGIECIAQAQAHISQGAAGSMVGRAVINHPCAFASVDQDIFDSSPSMTAARTRREVMEQY

Secondary structure (DSSP, 8-state):
-HHHHHHHHHHHHHHHHHTTSS--EEEE--B----S----S---------------------HHHHHHHHHHHTS--HHHHHHHHHHHHHHHHHHHHHSSPB-HHHHHHHHHH-TTSEEEEESS--SHHHHHHHHHTT-SEEE--HHHHH-GGGGTTHIIIII-SSTTS-PPPPHHHHHTT-

InterPro domains:
  IPR004653 tRNA-dihydrouridine(20/20a) synthase [PTHR42907] (93-182)
  IPR013785 Aldolase-type TIM barrel [G3DSA:3.20.20.70] (62-163)
  IPR035587 DUS-like, FMN-binding domain [PF01207] (95-169)